Protein AF-A0AAE0X7D0-F1 (afdb_monomer_lite)

InterPro domains:
  IPR001214 SET domain [PF00856] (54-148)
  IPR001214 SET domain [SM00317] (30-154)
  IPR046341 SET domain superfamily [G3DSA:2.170.270.10] (4-173)
  IPR046341 SET domain superfamily [SSF82199] (11-158)

Sequence (177 aa):
MDPTKATGCDLCSEARSCACADEAFPKITPRIKRYEGKGLGLQAVAASPGQTAYRKGEWIGEMTGELVPLSTYKDNKWVVEFVRSDIEPPTAVCQLYCGQVGNCFRLLNHDCRPSALLVPLKVSSRWIMGIQAKQDIFDGSEITIRYGRDFFGETCRCQTCLRKRQAVCEQRPAGRK

Foldseek 3Di:
DDPPQPALFPVDRHRAADCCLVVQEDPDAFDWDQDPPQGIFTFQACPDAFAFSAAAFRWHHFWAADWAAPPPDDQDPQKDFQWDVVDVPTDRGTIGGPPPHTDPCSRAAADPPFQWEFDFTRHNNDTTTIIGGNHTHTGGGTHHYHSDPPNDDPDDPHPVRVVVVVVVVVPPPPDDD

Radius of gyration: 18.91 Å; chains: 1; bounding box: 43×36×73 Å

pLDDT: mean 87.45, std 13.19, range [34.34, 98.38]

Secondary structure (DSSP, 8-state):
--TT---S-SSSS-SS--SHHHHSS-SSPPEEEEETTTEEEEE---SSTTSEEE-TT-EEEEE--EEE-TTS-SS-TTEEEEEETTSSS-EEEEEEE-SSS--GGGGPEE-SS-SEEEEEEEETTEEEEEEEESS-EETTPEEEE---STTSSS---SHHHHHHHHHHHHHS-----

Structure (mmCIF, N/CA/C/O backbone):
data_AF-A0AAE0X7D0-F1
#
_entry.id   AF-A0AAE0X7D0-F1
#
loop_
_atom_site.group_PDB
_atom_site.id
_atom_site.type_symbol
_atom_site.label_atom_id
_atom_site.label_alt_id
_atom_site.label_comp_id
_atom_site.label_asym_id
_atom_site.label_entity_id
_atom_site.label_seq_id
_atom_site.pdbx_PDB_ins_code
_atom_site.Cartn_x
_atom_site.Cartn_y
_atom_site.Cartn_z
_atom_site.occupancy
_atom_site.B_iso_or_equiv
_atom_site.auth_seq_id
_atom_site.auth_comp_id
_atom_site.auth_asym_id
_atom_site.auth_atom_id
_atom_site.pdbx_PDB_model_num
ATOM 1 N N . MET A 1 1 ? 2.157 -23.912 -20.701 1.00 44.22 1 MET A N 1
ATOM 2 C CA . MET A 1 1 ? 2.408 -22.459 -20.790 1.00 44.22 1 MET A CA 1
ATOM 3 C C . MET A 1 1 ? 3.886 -22.290 -21.088 1.00 44.22 1 MET A C 1
ATOM 5 O O . MET A 1 1 ? 4.679 -22.933 -20.415 1.00 44.22 1 MET A O 1
ATOM 9 N N . ASP A 1 2 ? 4.235 -21.559 -22.144 1.00 34.34 2 ASP A N 1
ATOM 10 C CA . ASP A 1 2 ? 5.623 -21.352 -22.575 1.00 34.34 2 ASP A CA 1
ATOM 11 C C . ASP A 1 2 ? 6.329 -20.365 -21.619 1.00 34.34 2 ASP A C 1
ATOM 13 O O . ASP A 1 2 ? 5.860 -19.231 -21.490 1.00 34.34 2 ASP A O 1
ATOM 17 N N . PRO A 1 3 ? 7.412 -20.766 -20.930 1.00 45.38 3 PRO A N 1
ATOM 18 C CA . PRO A 1 3 ? 8.115 -19.934 -19.953 1.00 45.38 3 PRO A CA 1
ATOM 19 C C . PRO A 1 3 ? 8.924 -18.774 -20.567 1.00 45.38 3 PRO A C 1
ATOM 21 O O . PRO A 1 3 ? 9.544 -18.018 -19.825 1.00 45.38 3 PRO A O 1
ATOM 24 N N . THR A 1 4 ? 8.935 -18.603 -21.897 1.00 47.62 4 THR A N 1
ATOM 25 C CA . THR A 1 4 ? 9.779 -17.600 -22.581 1.00 47.62 4 THR A CA 1
ATOM 26 C C . THR A 1 4 ? 9.091 -16.282 -22.952 1.00 47.62 4 THR A C 1
ATOM 28 O O . THR A 1 4 ? 9.767 -15.344 -23.378 1.00 47.62 4 THR A O 1
ATOM 31 N N . LYS A 1 5 ? 7.777 -16.127 -22.746 1.00 49.41 5 LYS A N 1
ATOM 32 C CA . LYS A 1 5 ? 7.123 -14.817 -22.909 1.00 49.41 5 LYS A CA 1
ATOM 33 C C . LYS A 1 5 ? 7.122 -14.060 -21.588 1.00 49.41 5 LYS A C 1
ATOM 35 O O . LYS A 1 5 ? 6.183 -14.177 -20.809 1.00 49.41 5 LYS A O 1
ATOM 40 N N . ALA A 1 6 ? 8.153 -13.244 -21.363 1.00 59.69 6 ALA A N 1
ATOM 41 C CA . ALA A 1 6 ? 8.084 -12.178 -20.370 1.00 59.69 6 ALA A CA 1
ATOM 42 C C . ALA A 1 6 ? 6.889 -11.277 -20.725 1.00 59.69 6 ALA A C 1
ATOM 44 O O . ALA A 1 6 ? 6.933 -10.540 -21.712 1.00 59.69 6 ALA A O 1
ATOM 45 N N . THR A 1 7 ? 5.789 -11.391 -19.984 1.00 71.75 7 THR A N 1
ATOM 46 C CA . THR A 1 7 ? 4.618 -10.548 -20.208 1.00 71.75 7 THR A CA 1
ATOM 47 C C . THR A 1 7 ? 4.965 -9.118 -19.807 1.00 71.75 7 THR A C 1
ATOM 49 O O . THR A 1 7 ? 5.655 -8.865 -18.817 1.00 71.75 7 THR A O 1
ATOM 52 N N . GLY A 1 8 ? 4.512 -8.154 -20.608 1.00 84.50 8 GLY A N 1
ATOM 53 C CA . GLY A 1 8 ? 4.648 -6.737 -20.275 1.00 84.50 8 GLY A CA 1
ATOM 54 C C . GLY A 1 8 ? 3.712 -6.332 -19.136 1.00 84.50 8 GLY A C 1
ATOM 55 O O . GLY A 1 8 ? 3.818 -5.226 -18.616 1.00 84.50 8 GLY A O 1
ATOM 56 N N . CYS A 1 9 ? 2.787 -7.203 -18.738 1.00 90.38 9 CYS A N 1
ATOM 57 C CA . CYS A 1 9 ? 1.816 -6.945 -17.695 1.00 90.38 9 CYS A CA 1
ATOM 58 C C . CYS A 1 9 ? 1.511 -8.219 -16.896 1.00 90.38 9 CYS A C 1
ATOM 60 O O . CYS A 1 9 ? 1.346 -9.289 -17.474 1.00 90.38 9 CYS A O 1
ATOM 62 N N . ASP A 1 10 ? 1.385 -8.083 -15.580 1.00 90.62 10 ASP A N 1
ATOM 63 C CA . ASP A 1 10 ? 0.962 -9.144 -14.661 1.00 90.62 10 ASP A CA 1
ATOM 64 C C . ASP A 1 10 ? -0.572 -9.225 -14.541 1.00 90.62 10 ASP A C 1
ATOM 66 O O . ASP A 1 10 ? -1.107 -10.128 -13.903 1.00 90.62 10 ASP A O 1
ATOM 70 N N . LEU A 1 11 ? -1.295 -8.276 -15.149 1.00 89.62 11 LEU A N 1
ATOM 71 C CA . LEU A 1 11 ? -2.759 -8.163 -15.090 1.00 89.62 11 LEU A CA 1
ATOM 72 C C . LEU A 1 11 ? -3.455 -8.621 -16.378 1.00 89.62 11 LEU A C 1
ATOM 74 O O . LEU A 1 11 ? -4.667 -8.819 -16.383 1.00 89.62 11 LEU A O 1
ATOM 78 N N . CYS A 1 12 ? -2.712 -8.786 -17.473 1.00 88.50 12 CYS A N 1
ATOM 79 C CA . CYS A 1 12 ? -3.238 -9.251 -18.753 1.00 88.50 12 CYS A CA 1
ATOM 80 C C . CYS A 1 12 ? -2.155 -9.978 -19.561 1.00 88.50 12 CYS A C 1
ATOM 82 O O . CYS A 1 12 ? -0.988 -10.007 -19.183 1.00 88.50 12 CYS A O 1
ATOM 84 N N . SER A 1 13 ? -2.532 -10.562 -20.699 1.00 84.50 13 SER A N 1
ATOM 85 C CA . SER A 1 13 ? -1.598 -11.283 -21.576 1.00 84.50 13 SER A CA 1
ATOM 86 C C . SER A 1 13 ? -0.856 -10.385 -22.577 1.00 84.50 13 SER A C 1
ATOM 88 O O . SER A 1 13 ? -0.088 -10.897 -23.394 1.00 84.50 13 SER A O 1
ATOM 90 N N . GLU A 1 14 ? -1.066 -9.065 -22.534 1.00 78.44 14 GLU A N 1
ATOM 91 C CA . GLU A 1 14 ? -0.435 -8.126 -23.463 1.00 78.44 14 GLU A CA 1
ATOM 92 C C . GLU A 1 14 ? 1.064 -7.957 -23.188 1.00 78.44 14 GLU A C 1
ATOM 94 O O . GLU A 1 14 ? 1.525 -7.808 -22.053 1.00 78.44 14 GLU A O 1
ATOM 99 N N . ALA A 1 15 ? 1.854 -7.958 -24.261 1.00 68.00 15 ALA A N 1
ATOM 100 C CA . ALA A 1 15 ? 3.311 -8.001 -24.163 1.00 68.00 15 ALA A CA 1
ATOM 101 C C . ALA A 1 15 ? 3.982 -6.621 -24.047 1.00 68.00 15 ALA A C 1
ATOM 103 O O . ALA A 1 15 ? 5.152 -6.559 -23.681 1.00 68.00 15 ALA A O 1
ATOM 104 N N . ARG A 1 16 ? 3.296 -5.521 -24.395 1.00 72.44 16 ARG A N 1
ATOM 105 C CA . ARG A 1 16 ? 3.925 -4.187 -24.501 1.00 72.44 16 ARG A CA 1
ATOM 106 C C . ARG A 1 16 ? 3.149 -3.091 -23.780 1.00 72.44 16 ARG A C 1
ATOM 108 O O . ARG A 1 16 ? 3.612 -2.603 -22.752 1.00 72.44 16 ARG A O 1
ATOM 115 N N . SER A 1 17 ? 1.992 -2.713 -24.315 1.00 81.75 17 SER A N 1
ATOM 116 C CA . SER A 1 17 ? 1.173 -1.605 -23.820 1.00 81.75 17 SER A CA 1
ATOM 117 C C . SER A 1 17 ? -0.265 -2.057 -23.608 1.00 81.75 17 SER A C 1
ATOM 119 O O . SER A 1 17 ? -0.854 -2.667 -24.496 1.00 81.75 17 SER A O 1
ATOM 121 N N . CYS A 1 18 ? -0.828 -1.724 -22.454 1.00 87.88 18 CYS A N 1
ATOM 122 C CA . CYS A 1 18 ? -2.218 -1.987 -22.095 1.00 87.88 18 CYS A CA 1
ATOM 123 C C . CYS A 1 18 ? -2.765 -0.844 -21.228 1.00 87.88 18 CYS A C 1
ATOM 125 O O . CYS A 1 18 ? -1.989 -0.078 -20.649 1.00 87.88 18 CYS A O 1
ATOM 127 N N . ALA A 1 19 ? -4.092 -0.767 -21.110 1.00 87.50 19 ALA A N 1
ATOM 128 C CA . ALA A 1 19 ? -4.790 0.188 -20.247 1.00 87.50 19 ALA A CA 1
ATOM 129 C C . ALA A 1 19 ? -4.940 -0.305 -18.794 1.00 87.50 19 ALA A C 1
ATOM 131 O O . ALA A 1 19 ? -5.581 0.351 -17.980 1.00 87.50 19 ALA A O 1
ATOM 132 N N . CYS A 1 20 ? -4.330 -1.442 -18.424 1.00 88.06 20 CYS A N 1
ATOM 133 C CA . CYS A 1 20 ? -4.511 -2.033 -17.096 1.00 88.06 20 CYS A CA 1
ATOM 134 C C . CYS A 1 20 ? -4.087 -1.106 -15.947 1.00 88.06 20 CYS A C 1
ATOM 136 O O . CYS A 1 20 ? -4.625 -1.236 -14.856 1.00 88.06 20 CYS A O 1
ATOM 138 N N . ALA A 1 21 ? -3.161 -0.168 -16.171 1.00 81.69 21 ALA A N 1
ATOM 139 C CA . ALA A 1 21 ? -2.813 0.832 -15.160 1.00 81.69 21 ALA A CA 1
ATOM 140 C C . ALA A 1 21 ? -3.992 1.770 -14.834 1.00 81.69 21 ALA A C 1
ATOM 142 O O . ALA A 1 21 ? -4.153 2.161 -13.685 1.00 81.69 21 ALA A O 1
ATOM 143 N N . ASP A 1 22 ? -4.839 2.084 -15.814 1.00 82.31 22 ASP A N 1
ATOM 144 C CA . ASP A 1 22 ? -5.997 2.967 -15.638 1.00 82.31 22 ASP A CA 1
ATOM 145 C C . ASP A 1 22 ? -7.264 2.195 -15.235 1.00 82.31 22 ASP A C 1
ATOM 147 O O . ASP A 1 22 ? -8.155 2.741 -14.582 1.00 82.31 22 ASP A O 1
ATOM 151 N N . GLU A 1 23 ? -7.358 0.922 -15.628 1.00 85.31 23 GLU A N 1
ATOM 152 C CA . GLU A 1 23 ? -8.554 0.092 -15.440 1.00 85.31 23 GLU A CA 1
ATOM 153 C C . GLU A 1 23 ? -8.522 -0.765 -14.172 1.00 85.31 23 GLU A C 1
ATOM 155 O O . GLU A 1 23 ? -9.572 -1.040 -13.591 1.00 85.31 23 GLU A O 1
ATOM 160 N N . ALA A 1 24 ? -7.340 -1.215 -13.737 1.00 79.44 24 ALA A N 1
ATOM 161 C CA . ALA A 1 24 ? -7.237 -2.145 -12.615 1.00 79.44 24 ALA A CA 1
ATOM 162 C C . ALA A 1 24 ? -7.395 -1.463 -11.255 1.00 79.44 24 ALA A C 1
ATOM 164 O O . ALA A 1 24 ? -7.788 -2.118 -10.289 1.00 79.44 24 ALA A O 1
ATOM 165 N N . PHE A 1 25 ? -7.081 -0.169 -11.162 1.00 82.38 25 PHE A N 1
ATOM 166 C CA . PHE A 1 25 ? -7.156 0.568 -9.908 1.00 82.38 25 PHE A CA 1
ATOM 167 C C . PHE A 1 25 ? -8.505 1.287 -9.768 1.00 82.38 25 PHE A C 1
ATOM 169 O O . PHE A 1 25 ? -8.918 2.018 -10.670 1.00 82.38 25 PHE A O 1
ATOM 176 N N . PRO A 1 26 ? -9.206 1.120 -8.632 1.00 75.81 26 PRO A N 1
ATOM 177 C CA . PRO A 1 26 ? -10.469 1.793 -8.385 1.00 75.81 26 PRO A CA 1
ATOM 178 C C . PRO A 1 26 ? -10.332 3.312 -8.470 1.00 75.81 26 PRO A C 1
ATOM 180 O O . PRO A 1 26 ? -9.414 3.911 -7.913 1.00 75.81 26 PRO A O 1
ATOM 183 N N . LYS A 1 27 ? -11.319 3.957 -9.100 1.00 72.00 27 LYS A N 1
ATOM 184 C CA . LYS A 1 27 ? -11.426 5.427 -9.122 1.00 72.00 27 LYS A CA 1
ATOM 185 C C . LYS A 1 27 ? -11.782 6.011 -7.751 1.00 72.00 27 LYS A C 1
ATOM 187 O O . LYS A 1 27 ? -11.533 7.188 -7.501 1.00 72.00 27 LYS A O 1
ATOM 192 N N . ILE A 1 28 ? -12.402 5.210 -6.879 1.00 72.56 28 ILE A N 1
ATOM 193 C CA . ILE A 1 28 ? -12.792 5.633 -5.533 1.00 72.56 28 ILE A CA 1
ATOM 194 C C . ILE A 1 28 ? -11.560 5.578 -4.636 1.00 72.56 28 ILE A C 1
ATOM 196 O O . ILE A 1 28 ? -11.021 4.510 -4.362 1.00 72.56 28 ILE A O 1
ATOM 200 N N . THR A 1 29 ? -11.129 6.745 -4.168 1.00 80.12 29 THR A N 1
ATOM 201 C CA . THR A 1 29 ? -9.951 6.876 -3.316 1.00 80.12 29 THR A CA 1
ATOM 202 C C . THR A 1 29 ? -10.314 6.747 -1.832 1.00 80.12 29 THR A C 1
ATOM 204 O O . THR A 1 29 ? -11.369 7.221 -1.396 1.00 80.12 29 THR A O 1
ATOM 207 N N . PRO A 1 30 ? -9.449 6.124 -1.010 1.00 93.88 30 PRO A N 1
ATOM 208 C CA . PRO A 1 30 ? -9.634 6.088 0.437 1.00 93.88 30 PRO A CA 1
ATOM 209 C C . PRO A 1 30 ? -9.697 7.488 1.058 1.00 93.88 30 PRO A C 1
ATOM 211 O O . PRO A 1 30 ? -9.023 8.422 0.619 1.00 93.88 30 PRO A O 1
ATOM 214 N N . ARG A 1 31 ? -10.444 7.620 2.156 1.00 95.88 31 ARG A N 1
ATOM 215 C CA . ARG A 1 31 ? -10.545 8.871 2.917 1.00 95.88 31 ARG A CA 1
ATOM 216 C C . ARG A 1 31 ? -9.429 8.965 3.953 1.00 95.88 31 ARG A C 1
ATOM 218 O O . ARG A 1 31 ? -9.227 8.042 4.739 1.00 95.88 31 ARG A O 1
ATOM 225 N N . ILE A 1 32 ? -8.754 10.109 4.024 1.00 97.31 32 ILE A N 1
ATOM 226 C CA . ILE A 1 32 ? -7.792 10.390 5.098 1.00 97.31 32 ILE A CA 1
ATOM 227 C C . ILE A 1 32 ? -8.558 10.659 6.399 1.00 97.31 32 ILE A C 1
ATOM 229 O O . ILE A 1 32 ? -9.437 11.519 6.445 1.00 97.31 32 ILE A O 1
ATOM 233 N N . LYS A 1 33 ? -8.220 9.934 7.468 1.00 97.19 33 LYS A N 1
ATOM 234 C CA . LYS A 1 33 ? -8.853 10.059 8.790 1.00 97.19 33 LYS A CA 1
ATOM 235 C C . LYS A 1 33 ? -7.809 9.982 9.899 1.00 97.19 33 LYS A C 1
ATOM 237 O O . LYS A 1 33 ? -6.771 9.349 9.738 1.00 97.19 33 LYS A O 1
ATOM 242 N N . ARG A 1 34 ? -8.081 10.609 11.046 1.00 97.00 34 ARG A N 1
ATOM 243 C CA . ARG A 1 34 ? -7.274 10.433 12.259 1.00 97.00 34 ARG A CA 1
ATOM 244 C C . ARG A 1 34 ? -7.717 9.179 13.020 1.00 97.00 34 ARG A C 1
ATOM 246 O O . ARG A 1 34 ? -8.898 9.037 13.328 1.00 97.00 34 ARG A O 1
ATOM 253 N N . TYR A 1 35 ? -6.761 8.321 13.354 1.00 94.00 35 TYR A N 1
ATOM 254 C CA . TYR A 1 35 ? -6.921 7.143 14.197 1.00 94.00 35 TYR A CA 1
ATOM 255 C C . TYR A 1 35 ? -6.178 7.348 15.517 1.00 94.00 35 TYR A C 1
ATOM 257 O O . TYR A 1 35 ? -5.029 7.805 15.551 1.00 94.00 35 TYR A O 1
ATOM 265 N N . GLU A 1 36 ? -6.850 7.024 16.616 1.00 88.69 36 GLU A N 1
ATOM 266 C CA . GLU A 1 36 ? -6.304 7.169 17.960 1.00 88.69 36 GLU A CA 1
ATOM 267 C C . GLU A 1 36 ? -5.007 6.360 18.117 1.00 88.69 36 GLU A C 1
ATOM 269 O O . GLU A 1 36 ? -4.908 5.212 17.685 1.00 88.69 36 GLU A O 1
ATOM 274 N N . GLY A 1 37 ? -3.968 6.991 18.670 1.00 86.00 37 GLY A N 1
ATOM 275 C CA . GLY A 1 37 ? -2.661 6.362 18.886 1.00 86.00 37 GLY A CA 1
ATOM 276 C C . GLY A 1 37 ? -1.819 6.087 17.628 1.00 86.00 37 GLY A C 1
ATOM 277 O O . GLY A 1 37 ? -0.666 5.680 17.781 1.00 86.00 37 GLY A O 1
ATOM 278 N N . LYS A 1 38 ? -2.348 6.327 16.416 1.00 89.50 38 LYS A N 1
ATOM 279 C CA . LYS A 1 38 ? -1.653 6.097 15.129 1.00 89.50 38 LYS A CA 1
ATOM 280 C C . LYS A 1 38 ? -1.432 7.366 14.301 1.00 89.50 38 LYS A C 1
ATOM 282 O O . LYS A 1 38 ? -0.529 7.409 13.475 1.00 89.50 38 LYS A O 1
ATOM 287 N N . GLY A 1 39 ? -2.215 8.419 14.541 1.00 93.00 39 GLY A N 1
ATOM 288 C CA . GLY A 1 39 ? -2.141 9.651 13.755 1.00 93.00 39 GLY A CA 1
ATOM 289 C C . GLY A 1 39 ? -3.060 9.588 12.539 1.00 93.00 39 GLY A C 1
ATOM 290 O O . GLY A 1 39 ? -4.213 9.191 12.674 1.00 93.00 39 GLY A O 1
ATOM 291 N N . LEU A 1 40 ? -2.599 10.040 11.374 1.00 96.62 40 LEU A N 1
ATOM 292 C CA . LEU A 1 40 ? -3.381 9.928 10.139 1.00 96.62 40 LEU A CA 1
ATOM 293 C C . LEU A 1 40 ? -3.344 8.489 9.609 1.00 96.62 40 LEU A C 1
ATOM 295 O O . LEU A 1 40 ? -2.370 7.773 9.808 1.00 96.62 40 LEU A O 1
ATOM 299 N N . GLY A 1 41 ? -4.420 8.081 8.949 1.00 97.00 41 GLY A N 1
ATOM 300 C CA . GLY A 1 41 ? -4.584 6.779 8.319 1.00 97.00 41 GLY A CA 1
ATOM 301 C C . GLY A 1 41 ? -5.542 6.859 7.136 1.00 97.00 41 GLY A C 1
ATOM 302 O O . GLY A 1 41 ? -6.156 7.904 6.894 1.00 97.00 41 GLY A O 1
ATOM 303 N N . LEU A 1 42 ? -5.708 5.744 6.429 1.00 97.81 42 LEU A N 1
ATOM 304 C CA . LEU A 1 42 ? -6.657 5.630 5.325 1.00 97.81 42 LEU A CA 1
ATOM 305 C C . LEU A 1 42 ? -7.870 4.798 5.726 1.00 97.81 42 LEU A C 1
ATOM 307 O O . LEU A 1 42 ? -7.751 3.683 6.226 1.00 97.81 42 LEU A O 1
ATOM 311 N N . GLN A 1 43 ? -9.050 5.363 5.511 1.00 97.56 43 GLN A N 1
ATOM 312 C CA . GLN A 1 43 ? -10.336 4.709 5.680 1.00 97.56 43 GLN A CA 1
ATOM 313 C C . GLN A 1 43 ? -10.857 4.249 4.314 1.00 97.56 43 GLN A C 1
ATOM 315 O O . GLN A 1 43 ? -10.892 5.038 3.369 1.00 97.56 43 GLN A O 1
ATOM 320 N N . ALA A 1 44 ? -11.272 2.989 4.217 1.00 96.94 44 ALA A N 1
ATOM 321 C CA . ALA A 1 44 ? -11.934 2.453 3.038 1.00 96.94 44 ALA A CA 1
ATOM 322 C C . ALA A 1 44 ? -13.294 3.131 2.822 1.00 96.94 44 ALA A C 1
ATOM 324 O O . ALA A 1 44 ? -14.017 3.389 3.786 1.00 96.94 44 ALA A O 1
ATOM 325 N N . VAL A 1 45 ? -13.615 3.416 1.561 1.00 95.44 45 VAL A N 1
ATOM 326 C CA . VAL A 1 45 ? -14.858 4.072 1.144 1.00 95.44 45 VAL A CA 1
ATOM 327 C C . VAL A 1 45 ? -15.503 3.195 0.084 1.00 95.44 45 VAL A C 1
ATOM 329 O O . VAL A 1 45 ? -14.900 2.964 -0.962 1.00 95.44 45 VAL A O 1
ATOM 332 N N . ALA A 1 46 ? -16.698 2.685 0.362 1.00 93.69 46 ALA A N 1
ATOM 333 C CA . ALA A 1 46 ? -17.478 1.951 -0.631 1.00 93.69 46 ALA A CA 1
ATOM 334 C C . ALA A 1 46 ? -18.316 2.903 -1.499 1.00 93.69 46 ALA A C 1
ATOM 336 O O . ALA A 1 46 ? -18.524 4.068 -1.159 1.00 93.69 46 ALA A O 1
ATOM 337 N N . ALA A 1 47 ? -18.853 2.388 -2.609 1.00 89.25 47 ALA A N 1
ATOM 338 C CA . ALA A 1 47 ? -19.791 3.133 -3.454 1.00 89.25 47 ALA A CA 1
ATOM 339 C C . ALA A 1 47 ? -21.097 3.495 -2.719 1.00 89.25 47 ALA A C 1
ATOM 341 O O . ALA A 1 47 ? -21.776 4.453 -3.080 1.00 89.25 47 ALA A O 1
ATOM 342 N N . SER A 1 48 ? -21.468 2.731 -1.689 1.00 89.12 48 SER A N 1
ATOM 343 C CA . SER A 1 48 ? -22.609 3.018 -0.820 1.00 89.12 48 SER A CA 1
ATOM 344 C C . SER A 1 48 ? -22.303 2.622 0.629 1.00 89.12 48 SER A C 1
ATOM 346 O O . SER A 1 48 ? -21.593 1.634 0.842 1.00 89.12 48 SER A O 1
ATOM 348 N N . PRO A 1 49 ? -22.837 3.354 1.628 1.00 88.00 49 PRO A N 1
ATOM 349 C CA . PRO A 1 49 ? -22.565 3.078 3.034 1.00 88.00 49 PRO A CA 1
ATOM 350 C C . PRO A 1 49 ? -22.865 1.632 3.437 1.00 88.00 49 PRO A C 1
ATOM 352 O O . PRO A 1 49 ? -23.892 1.069 3.058 1.00 88.00 49 PRO A O 1
ATOM 355 N N . GLY A 1 50 ? -21.970 1.040 4.229 1.00 86.25 50 GLY A N 1
ATOM 356 C CA . GLY A 1 50 ? -22.138 -0.315 4.769 1.00 86.25 50 GLY A CA 1
ATOM 357 C C . GLY A 1 50 ? -21.870 -1.458 3.782 1.00 86.25 50 GLY A C 1
ATOM 358 O O . GLY A 1 50 ? -21.963 -2.622 4.170 1.00 86.25 50 GLY A O 1
ATOM 359 N N . GLN A 1 51 ? -21.510 -1.161 2.530 1.00 93.62 51 GLN A N 1
ATOM 360 C CA . GLN A 1 51 ? -21.084 -2.177 1.568 1.00 93.62 51 GLN A CA 1
ATOM 361 C C . GLN A 1 51 ? -19.598 -2.535 1.715 1.00 93.62 51 GLN A C 1
ATOM 363 O O . GLN A 1 51 ? -18.823 -1.892 2.429 1.00 93.62 51 GLN A O 1
ATOM 368 N N . THR A 1 52 ? -19.183 -3.584 1.008 1.00 95.25 52 THR A N 1
ATOM 369 C CA . THR A 1 52 ? -17.769 -3.904 0.813 1.00 95.25 52 THR A CA 1
ATOM 370 C C . THR A 1 52 ? -17.129 -2.839 -0.076 1.00 95.25 52 THR A C 1
ATOM 372 O O . THR A 1 52 ? -17.572 -2.627 -1.201 1.00 95.25 52 THR A O 1
ATOM 375 N N . ALA A 1 53 ? -16.093 -2.174 0.433 1.00 95.69 53 ALA A N 1
ATOM 376 C CA . ALA A 1 53 ? -15.324 -1.191 -0.322 1.00 95.69 53 ALA A CA 1
ATOM 377 C C . ALA A 1 53 ? -14.336 -1.867 -1.281 1.00 95.69 53 ALA A C 1
ATOM 379 O O . ALA A 1 53 ? -14.209 -1.434 -2.419 1.00 95.69 53 ALA A O 1
ATOM 380 N N . TYR A 1 54 ? -13.682 -2.941 -0.822 1.00 95.56 54 TYR A N 1
ATOM 381 C CA . TYR A 1 54 ? -12.763 -3.756 -1.621 1.00 95.56 54 TYR A CA 1
ATOM 382 C C . TYR A 1 54 ? -12.953 -5.229 -1.271 1.00 95.56 54 TYR A C 1
ATOM 384 O O . TYR A 1 54 ? -12.925 -5.587 -0.090 1.00 95.56 54 TYR A O 1
ATOM 392 N N . ARG A 1 55 ? -13.144 -6.093 -2.264 1.00 95.88 55 ARG A N 1
ATOM 393 C CA . ARG A 1 55 ? -13.145 -7.548 -2.060 1.00 95.88 55 ARG A CA 1
ATOM 394 C C . ARG A 1 55 ? -11.725 -8.078 -1.969 1.00 95.88 55 ARG A C 1
ATOM 396 O O . ARG A 1 55 ? -10.787 -7.501 -2.513 1.00 95.88 55 ARG A O 1
ATOM 403 N N . LYS A 1 56 ? -11.560 -9.229 -1.324 1.00 97.44 56 LYS A N 1
ATOM 404 C CA . LYS A 1 56 ? -10.295 -9.965 -1.315 1.00 97.44 56 LYS A CA 1
ATOM 405 C C . LYS A 1 56 ? -9.751 -10.145 -2.741 1.00 97.44 56 LYS A C 1
ATOM 407 O O . LYS A 1 56 ? -10.432 -10.690 -3.602 1.00 97.44 56 LYS A O 1
ATOM 412 N N . GLY A 1 57 ? -8.495 -9.760 -2.947 1.00 95.19 57 GLY A N 1
ATOM 413 C CA . GLY A 1 57 ? -7.792 -9.848 -4.227 1.00 95.19 57 GLY A CA 1
ATOM 414 C C . GLY A 1 57 ? -7.976 -8.630 -5.135 1.00 95.19 57 GLY A C 1
ATOM 415 O O . GLY A 1 57 ? -7.191 -8.474 -6.068 1.00 95.19 57 GLY A O 1
ATOM 416 N N . GLU A 1 58 ? -8.943 -7.748 -4.859 1.00 94.19 58 GLU A N 1
ATOM 417 C CA . GLU A 1 58 ? -9.100 -6.506 -5.618 1.00 94.19 58 GLU A CA 1
ATOM 418 C C . GLU A 1 58 ? -7.928 -5.556 -5.344 1.00 94.19 58 GLU A C 1
ATOM 420 O O . GLU A 1 58 ? -7.388 -5.472 -4.231 1.00 94.19 58 GLU A O 1
ATOM 425 N N . TRP A 1 59 ? -7.525 -4.834 -6.384 1.00 94.75 59 TRP A N 1
ATOM 426 C CA . TRP A 1 59 ? -6.549 -3.764 -6.268 1.00 94.75 59 TRP A CA 1
ATOM 427 C C . TRP A 1 59 ? -7.206 -2.537 -5.641 1.00 94.75 59 TRP A C 1
ATOM 429 O O . TRP A 1 59 ? -8.345 -2.208 -5.941 1.00 94.75 59 TRP A O 1
ATOM 439 N N . ILE A 1 60 ? -6.483 -1.868 -4.750 1.00 95.56 60 ILE A N 1
ATOM 440 C CA . ILE A 1 60 ? -6.923 -0.659 -4.043 1.00 95.56 60 ILE A CA 1
ATOM 441 C C . ILE A 1 60 ? -6.334 0.583 -4.721 1.00 95.56 60 ILE A C 1
ATOM 443 O O . ILE A 1 60 ? -6.984 1.619 -4.806 1.00 95.56 60 ILE A O 1
ATOM 447 N N . GLY A 1 61 ? -5.092 0.483 -5.193 1.00 94.06 61 GLY A N 1
ATOM 448 C CA . GLY A 1 61 ? -4.376 1.568 -5.852 1.00 94.06 61 GLY A CA 1
ATOM 449 C C . GLY A 1 61 ? -2.884 1.279 -5.980 1.00 94.06 61 GLY A C 1
ATOM 450 O O . GLY A 1 61 ? -2.411 0.206 -5.603 1.00 94.06 61 GLY A O 1
ATOM 451 N N . GLU A 1 62 ? -2.149 2.262 -6.485 1.00 94.06 62 GLU A N 1
ATOM 452 C CA . GLU A 1 62 ? -0.689 2.259 -6.582 1.00 94.06 62 GLU A CA 1
ATOM 453 C C . GLU A 1 62 ? -0.094 3.151 -5.489 1.00 94.06 62 GLU A C 1
ATOM 455 O O . GLU A 1 62 ? -0.527 4.288 -5.312 1.00 94.06 62 GLU A O 1
ATOM 460 N N . MET A 1 63 ? 0.923 2.677 -4.773 1.00 94.81 63 MET A N 1
ATOM 461 C CA . MET A 1 63 ? 1.739 3.508 -3.891 1.00 94.81 63 MET A CA 1
ATOM 462 C C . MET A 1 63 ? 2.846 4.184 -4.704 1.00 94.81 63 MET A C 1
ATOM 464 O O . MET A 1 63 ? 3.679 3.503 -5.298 1.00 94.81 63 MET A O 1
ATOM 468 N N . THR A 1 64 ? 2.887 5.517 -4.695 1.00 95.12 64 THR A N 1
ATOM 469 C CA . THR A 1 64 ? 3.903 6.287 -5.426 1.00 95.12 64 THR A CA 1
ATOM 470 C C . THR A 1 64 ? 4.862 7.011 -4.489 1.00 95.12 64 THR A C 1
ATOM 472 O O . THR A 1 64 ? 4.520 7.359 -3.356 1.00 95.12 64 THR A O 1
ATOM 475 N N . GLY A 1 65 ? 6.066 7.259 -4.995 1.00 95.62 65 GLY A N 1
ATOM 476 C CA . GLY A 1 65 ? 7.163 7.910 -4.295 1.00 95.62 65 GLY A CA 1
ATOM 477 C C . GLY A 1 65 ? 8.387 8.015 -5.201 1.00 95.62 65 GLY A C 1
ATOM 478 O O . GLY A 1 65 ? 8.322 7.715 -6.393 1.00 95.62 65 GLY A O 1
ATOM 479 N N . GLU A 1 66 ? 9.503 8.439 -4.630 1.00 96.88 66 GLU A N 1
ATOM 480 C CA . GLU A 1 66 ? 10.786 8.507 -5.320 1.00 96.88 66 GLU A CA 1
ATOM 481 C C . GLU A 1 66 ? 11.481 7.139 -5.287 1.00 96.88 66 GLU A C 1
ATOM 483 O O . GLU A 1 66 ? 11.563 6.509 -4.232 1.00 96.88 66 GLU A O 1
ATOM 488 N N . LEU A 1 67 ? 11.987 6.674 -6.432 1.00 96.75 67 LEU A N 1
ATOM 489 C CA . LEU A 1 67 ? 12.845 5.491 -6.483 1.00 96.75 67 LEU A CA 1
ATOM 490 C C . LEU A 1 67 ? 14.288 5.913 -6.220 1.00 96.75 67 LEU A C 1
ATOM 492 O O . LEU A 1 67 ? 14.869 6.660 -7.004 1.00 96.75 67 LEU A O 1
ATOM 496 N N . VAL A 1 68 ? 14.870 5.401 -5.141 1.00 96.75 68 VAL A N 1
ATOM 497 C CA . VAL A 1 68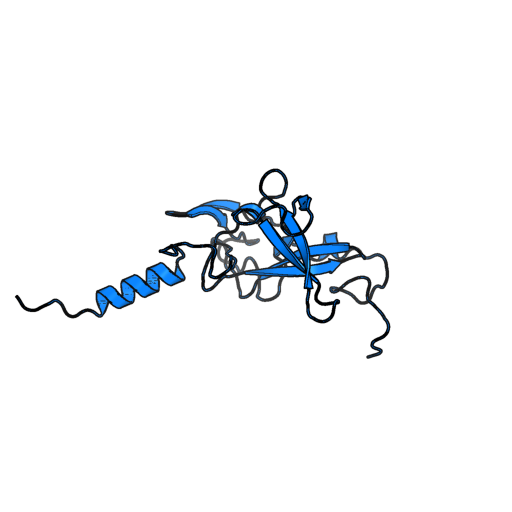 ? 16.259 5.668 -4.754 1.00 96.75 68 VAL A CA 1
ATOM 498 C C . VAL A 1 68 ? 17.055 4.361 -4.681 1.00 96.75 68 VAL A C 1
ATOM 500 O O . VAL A 1 68 ? 16.458 3.286 -4.534 1.00 96.75 68 VAL A O 1
ATOM 503 N N . PRO A 1 69 ? 18.395 4.401 -4.803 1.00 97.38 69 PRO A N 1
ATOM 504 C CA . PRO A 1 69 ? 19.223 3.215 -4.624 1.00 97.38 69 PRO A CA 1
ATOM 505 C C . PRO A 1 69 ? 18.969 2.511 -3.285 1.00 97.38 69 PRO A C 1
ATOM 507 O O . PRO A 1 69 ? 18.534 3.107 -2.298 1.00 97.38 69 PRO A O 1
ATOM 510 N N . LEU A 1 70 ? 19.274 1.216 -3.229 1.00 95.50 70 LEU A N 1
ATOM 511 C CA . LEU A 1 70 ? 19.269 0.496 -1.958 1.00 95.50 70 LEU A CA 1
ATOM 512 C C . LEU A 1 70 ? 20.219 1.172 -0.961 1.00 95.50 70 LEU A C 1
ATOM 514 O O . LEU A 1 70 ? 21.243 1.739 -1.338 1.00 95.50 70 LEU A O 1
ATOM 518 N N . SER A 1 71 ? 19.902 1.065 0.328 1.00 93.12 71 SER A N 1
ATOM 519 C CA . SER A 1 71 ? 20.682 1.655 1.427 1.00 93.12 71 SER A CA 1
ATOM 520 C C . SER A 1 71 ? 20.736 3.188 1.475 1.00 93.12 71 SER A C 1
ATOM 522 O O . SER A 1 71 ? 21.438 3.715 2.341 1.00 93.12 71 SER A O 1
ATOM 524 N N . THR A 1 72 ? 19.995 3.919 0.627 1.00 95.69 72 THR A N 1
ATOM 525 C CA . THR A 1 72 ? 19.849 5.381 0.769 1.00 95.69 72 THR A CA 1
ATOM 526 C C . THR A 1 72 ? 19.208 5.740 2.111 1.00 95.69 72 THR A C 1
ATOM 528 O O . THR A 1 72 ? 19.692 6.625 2.814 1.00 95.69 72 THR A O 1
ATOM 531 N N . TYR A 1 73 ? 18.164 5.010 2.510 1.00 91.06 73 TYR A N 1
ATOM 532 C CA . TYR A 1 73 ? 17.504 5.154 3.804 1.00 91.06 73 TYR A CA 1
ATOM 533 C C . TYR A 1 73 ? 17.575 3.841 4.587 1.00 91.06 73 TYR A C 1
ATOM 535 O O . TYR A 1 73 ? 16.998 2.844 4.162 1.00 91.06 73 TYR A O 1
ATOM 543 N N . LYS A 1 74 ? 18.273 3.826 5.730 1.00 82.06 74 LYS A N 1
ATOM 544 C CA . LYS A 1 74 ? 18.441 2.611 6.553 1.00 82.06 74 LYS A CA 1
ATOM 545 C C . LYS A 1 74 ? 17.337 2.441 7.603 1.00 82.06 74 LYS A C 1
ATOM 547 O O . LYS A 1 74 ? 16.750 1.375 7.682 1.00 82.06 74 LYS A O 1
ATOM 552 N N . ASP A 1 75 ? 16.979 3.520 8.302 1.00 77.25 75 ASP A N 1
ATOM 553 C CA . ASP A 1 75 ? 16.009 3.497 9.412 1.00 77.25 75 ASP A CA 1
ATOM 554 C C . ASP A 1 75 ? 14.879 4.523 9.210 1.00 77.25 75 ASP A C 1
ATOM 556 O O . ASP A 1 75 ? 14.506 5.281 10.110 1.00 77.25 75 ASP A O 1
ATOM 560 N N . ASN A 1 76 ? 14.357 4.624 7.984 1.00 84.12 76 ASN A N 1
ATOM 561 C CA . ASN A 1 76 ? 13.313 5.593 7.656 1.00 84.12 76 ASN A CA 1
ATOM 562 C C . ASN A 1 76 ? 11.926 4.939 7.648 1.00 84.12 76 ASN A C 1
ATOM 564 O O . ASN A 1 76 ? 11.686 3.941 6.986 1.00 84.12 76 ASN A O 1
ATOM 568 N N . LYS A 1 77 ? 10.958 5.550 8.331 1.00 83.44 77 LYS A N 1
ATOM 569 C CA . LYS A 1 77 ? 9.580 5.038 8.387 1.00 83.44 77 LYS A CA 1
ATOM 570 C C . LYS A 1 77 ? 8.770 5.194 7.091 1.00 83.44 77 LYS A C 1
ATOM 572 O O . LYS A 1 77 ? 7.620 4.770 7.048 1.00 83.44 77 LYS A O 1
ATOM 577 N N . TRP A 1 78 ? 9.326 5.856 6.080 1.00 89.69 78 TRP A N 1
ATOM 578 C CA . TRP A 1 78 ? 8.665 6.171 4.812 1.00 89.69 78 TRP A CA 1
ATOM 579 C C . TRP A 1 78 ? 9.265 5.427 3.617 1.00 89.69 78 TRP A C 1
ATOM 581 O O . TRP A 1 78 ? 8.993 5.814 2.480 1.00 89.69 78 TRP A O 1
ATOM 591 N N . VAL A 1 79 ? 10.107 4.419 3.857 1.00 92.75 79 VAL A N 1
ATOM 592 C CA . VAL A 1 79 ? 10.712 3.615 2.795 1.00 92.75 79 VAL A CA 1
ATOM 593 C C . VAL A 1 79 ? 10.118 2.213 2.757 1.00 92.75 79 VAL A C 1
ATOM 595 O O . VAL A 1 79 ? 9.858 1.603 3.792 1.00 92.75 79 VAL A O 1
ATOM 598 N N . VAL A 1 80 ? 9.913 1.711 1.544 1.00 93.19 80 VAL A N 1
ATOM 599 C CA . VAL A 1 80 ? 9.576 0.315 1.266 1.00 93.19 80 VAL A CA 1
ATOM 600 C C . VAL A 1 80 ? 10.609 -0.223 0.284 1.00 93.19 80 VAL A C 1
ATOM 602 O O . VAL A 1 80 ? 10.964 0.458 -0.677 1.00 93.19 80 VAL A O 1
ATOM 605 N N . GLU A 1 81 ? 11.105 -1.435 0.508 1.00 93.88 81 GLU A N 1
ATOM 606 C CA . GLU A 1 81 ? 11.978 -2.097 -0.461 1.00 93.88 81 GLU A CA 1
ATOM 607 C C . GLU A 1 81 ? 11.165 -2.615 -1.649 1.00 93.88 81 GLU A C 1
ATOM 609 O O . GLU A 1 81 ? 10.138 -3.279 -1.492 1.00 93.88 81 GLU A O 1
ATOM 614 N N . PHE A 1 82 ? 11.632 -2.312 -2.857 1.00 95.19 82 PHE A N 1
ATOM 615 C CA . PHE A 1 82 ? 11.008 -2.760 -4.091 1.00 95.19 82 PHE A CA 1
ATOM 616 C C . PHE A 1 82 ? 11.636 -4.092 -4.516 1.00 95.19 82 PHE A C 1
ATOM 618 O O . PHE A 1 82 ? 12.715 -4.125 -5.111 1.00 95.19 82 PHE A O 1
ATOM 625 N N . VAL A 1 83 ? 10.971 -5.199 -4.183 1.00 94.69 83 VAL A N 1
ATOM 626 C CA . VAL A 1 83 ? 11.451 -6.561 -4.462 1.00 94.69 83 VAL A CA 1
ATOM 627 C C . VAL A 1 83 ? 10.896 -7.062 -5.789 1.00 94.69 83 VAL A C 1
ATOM 629 O O . VAL A 1 83 ? 9.685 -7.153 -5.967 1.00 94.69 83 VAL A O 1
ATOM 632 N N . ARG A 1 84 ? 11.777 -7.418 -6.722 1.00 93.38 84 ARG A N 1
ATOM 633 C CA . ARG A 1 84 ? 11.389 -8.008 -8.005 1.00 93.38 84 ARG A CA 1
ATOM 634 C C . ARG A 1 84 ? 11.359 -9.526 -7.906 1.00 93.38 84 ARG A C 1
ATOM 636 O O . ARG A 1 84 ? 12.370 -10.147 -7.592 1.00 93.38 84 ARG A O 1
ATOM 643 N N . SER A 1 85 ? 10.199 -10.105 -8.204 1.00 89.00 85 SER A N 1
ATOM 644 C CA . SER A 1 85 ? 9.977 -11.554 -8.226 1.00 89.00 85 SER A CA 1
ATOM 645 C C . SER A 1 85 ? 10.464 -12.234 -9.507 1.00 89.00 85 SER A C 1
ATOM 647 O O . SER A 1 85 ? 10.522 -13.454 -9.546 1.00 89.00 85 SER A O 1
ATOM 649 N N . ASP A 1 86 ? 10.796 -11.470 -10.553 1.00 88.81 86 ASP A N 1
ATOM 650 C CA . ASP A 1 86 ? 11.345 -11.993 -11.813 1.00 88.81 86 ASP A CA 1
ATOM 651 C C . ASP A 1 86 ? 12.881 -12.117 -11.808 1.00 88.81 86 ASP A C 1
ATOM 653 O O . ASP A 1 86 ? 13.479 -12.438 -12.833 1.00 88.81 86 ASP A O 1
ATOM 657 N N . ILE A 1 87 ? 13.518 -11.856 -10.665 1.00 92.31 87 ILE A N 1
ATOM 658 C CA . ILE A 1 87 ? 14.939 -12.104 -10.404 1.00 92.31 87 ILE A CA 1
ATOM 659 C C . ILE A 1 87 ? 15.002 -13.271 -9.419 1.00 92.31 87 ILE A C 1
ATOM 661 O O . ILE A 1 87 ? 14.270 -13.247 -8.435 1.00 92.31 87 ILE A O 1
ATOM 665 N N . GLU A 1 88 ? 15.845 -14.275 -9.675 1.00 93.19 88 GLU A N 1
ATOM 666 C CA . GLU A 1 88 ? 16.017 -15.434 -8.788 1.00 93.19 88 GLU A CA 1
ATOM 667 C C . GLU A 1 88 ? 17.368 -15.339 -8.045 1.00 93.19 88 GLU A C 1
ATOM 669 O O . GLU A 1 88 ? 18.411 -15.291 -8.707 1.00 93.19 88 GLU A O 1
ATOM 674 N N . PRO A 1 89 ? 17.380 -15.307 -6.696 1.00 93.19 89 PRO A N 1
ATOM 675 C CA . PRO A 1 89 ? 16.212 -15.256 -5.811 1.00 93.19 89 PRO A CA 1
ATOM 676 C C . PRO A 1 89 ? 15.498 -13.895 -5.876 1.00 93.19 89 PRO A C 1
ATOM 678 O O . PRO A 1 89 ? 16.136 -12.907 -6.258 1.00 93.19 89 PRO A O 1
ATOM 681 N N . PRO A 1 90 ? 14.212 -13.800 -5.468 1.00 93.38 90 PRO A N 1
ATOM 682 C CA . PRO A 1 90 ? 13.501 -12.527 -5.389 1.00 93.38 90 PRO A CA 1
ATOM 683 C C . PRO A 1 90 ? 14.333 -11.472 -4.663 1.00 93.38 90 PRO A C 1
ATOM 685 O O . PRO A 1 90 ? 14.702 -11.641 -3.501 1.00 93.38 90 PRO A O 1
ATOM 688 N N . THR A 1 91 ? 14.662 -10.396 -5.375 1.00 94.81 91 THR A N 1
ATOM 689 C CA . THR A 1 91 ? 15.718 -9.463 -4.968 1.00 94.81 91 THR A CA 1
ATOM 690 C C . THR A 1 91 ? 15.170 -8.045 -4.859 1.00 94.81 91 THR A C 1
ATOM 692 O O . THR A 1 91 ? 14.496 -7.553 -5.768 1.00 94.81 91 THR A O 1
ATOM 695 N N . ALA A 1 92 ? 15.465 -7.369 -3.745 1.00 95.38 92 ALA A N 1
ATOM 696 C CA . ALA A 1 92 ? 15.265 -5.928 -3.624 1.00 95.38 92 ALA A CA 1
ATOM 697 C C . ALA A 1 92 ? 16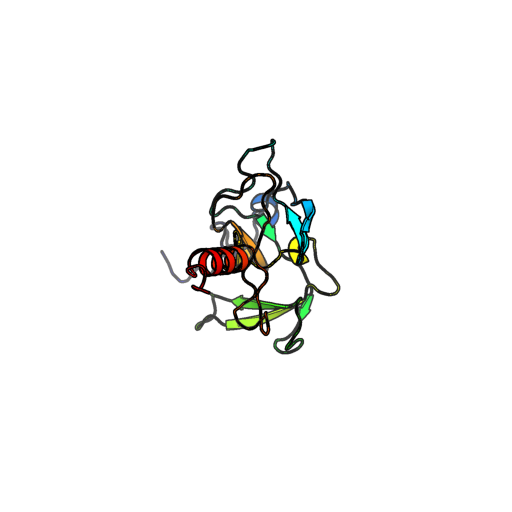.174 -5.212 -4.631 1.00 95.38 92 ALA A C 1
ATOM 699 O O . ALA A 1 92 ? 17.376 -5.457 -4.644 1.00 95.38 92 ALA A O 1
ATOM 700 N N . VAL A 1 93 ? 15.618 -4.346 -5.481 1.00 96.69 93 VAL A N 1
ATOM 701 C CA . VAL A 1 93 ? 16.391 -3.637 -6.524 1.00 96.69 93 VAL A CA 1
ATOM 702 C C . VAL A 1 93 ? 16.526 -2.141 -6.264 1.00 96.69 93 VAL A C 1
ATOM 704 O O . VAL A 1 93 ? 17.466 -1.511 -6.744 1.00 96.69 93 VAL A O 1
ATOM 707 N N . CYS A 1 94 ? 15.602 -1.566 -5.500 1.00 96.94 94 CYS A N 1
ATOM 708 C CA . CYS A 1 94 ? 15.623 -0.170 -5.090 1.00 96.94 94 CYS A CA 1
ATOM 709 C C . CYS A 1 94 ? 14.737 0.043 -3.857 1.00 96.94 94 CYS A C 1
ATOM 711 O O . CYS A 1 94 ? 14.070 -0.872 -3.365 1.00 96.94 94 CYS A O 1
ATOM 713 N N . GLN A 1 95 ? 14.746 1.270 -3.357 1.00 96.31 95 GLN A N 1
ATOM 714 C CA . GLN A 1 95 ? 13.875 1.750 -2.298 1.00 96.31 95 GLN A CA 1
ATOM 715 C C . GLN A 1 95 ? 12.825 2.693 -2.890 1.00 96.31 95 GLN A C 1
ATOM 717 O O . GLN A 1 95 ? 13.159 3.588 -3.662 1.00 96.31 95 GLN A O 1
ATOM 722 N N . LEU A 1 96 ? 11.562 2.517 -2.504 1.00 96.25 96 LEU A N 1
ATOM 723 C CA . LEU A 1 96 ? 10.486 3.467 -2.769 1.00 96.25 96 LEU A CA 1
ATOM 724 C C . LEU A 1 96 ? 10.340 4.390 -1.556 1.00 96.25 96 LEU A C 1
ATOM 726 O O . LEU A 1 96 ? 9.818 3.984 -0.514 1.00 96.25 96 LEU A O 1
ATOM 730 N N . TYR A 1 97 ? 10.808 5.628 -1.681 1.00 96.38 97 TYR A N 1
ATOM 731 C CA . TYR A 1 97 ? 10.736 6.639 -0.634 1.00 96.38 97 TYR A CA 1
ATOM 732 C C . TYR A 1 97 ? 9.512 7.541 -0.812 1.00 96.38 97 TYR A C 1
ATOM 734 O O . TYR A 1 97 ? 9.409 8.318 -1.758 1.00 96.38 97 TYR A O 1
ATOM 742 N N . CYS A 1 98 ? 8.591 7.474 0.147 1.00 95.00 98 CYS A N 1
ATOM 743 C CA . CYS A 1 98 ? 7.323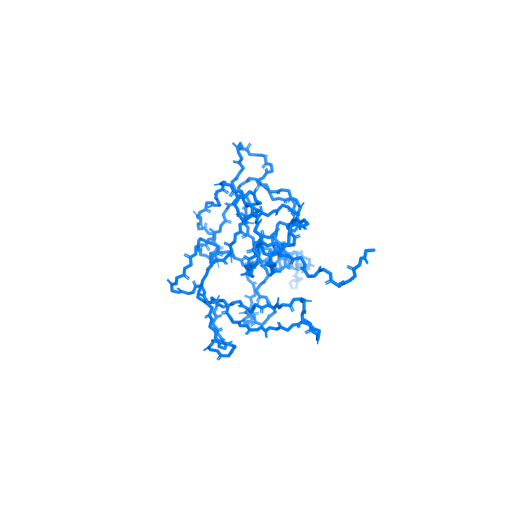 8.210 0.121 1.00 95.00 98 CYS A CA 1
ATOM 744 C C . CYS A 1 98 ? 7.325 9.425 1.071 1.00 95.00 98 CYS A C 1
ATOM 746 O O . CYS A 1 98 ? 6.269 9.956 1.428 1.00 95.00 98 CYS A O 1
ATOM 748 N N . GLY A 1 99 ? 8.492 9.830 1.584 1.00 92.75 99 GLY A N 1
ATOM 749 C CA . GLY A 1 99 ? 8.585 10.829 2.650 1.00 92.75 99 GLY A CA 1
ATOM 750 C C . GLY A 1 99 ? 8.343 12.263 2.181 1.00 92.75 99 GLY A C 1
ATOM 751 O O . GLY A 1 99 ? 7.658 12.997 2.892 1.00 92.75 99 GLY A O 1
ATOM 752 N N . GLN A 1 100 ? 8.850 12.631 0.999 1.00 91.56 100 GLN A N 1
ATOM 753 C CA . GLN A 1 100 ? 8.754 13.987 0.431 1.00 91.56 100 GLN A CA 1
ATOM 754 C C . GLN A 1 100 ? 7.663 14.105 -0.635 1.00 91.56 100 GLN A C 1
ATOM 756 O O . GLN A 1 100 ? 6.829 15.004 -0.579 1.00 91.56 100 GLN A O 1
ATOM 761 N N . VAL A 1 101 ? 7.649 13.168 -1.582 1.00 92.12 101 VAL A N 1
ATOM 762 C CA . VAL A 1 101 ? 6.702 13.116 -2.698 1.00 92.12 101 VAL A CA 1
ATOM 763 C C . VAL A 1 101 ? 6.026 11.750 -2.739 1.00 92.12 101 VAL A C 1
ATOM 765 O O . VAL A 1 101 ? 6.601 10.753 -2.306 1.00 92.12 101 VAL A O 1
ATOM 768 N N . GLY A 1 102 ? 4.784 11.713 -3.212 1.00 92.12 102 GLY A N 1
ATOM 769 C CA . GLY A 1 102 ? 3.976 10.500 -3.283 1.00 92.12 102 GLY A CA 1
ATOM 770 C C . GLY A 1 102 ? 2.486 10.817 -3.270 1.00 92.12 102 GLY A C 1
ATOM 771 O O . GLY A 1 102 ? 2.076 11.958 -3.491 1.00 92.12 102 GLY A O 1
ATOM 772 N N . ASN A 1 103 ? 1.671 9.811 -2.975 1.00 94.12 103 ASN A N 1
ATOM 773 C CA . ASN A 1 103 ? 0.219 9.948 -2.874 1.00 94.12 103 ASN A CA 1
ATOM 774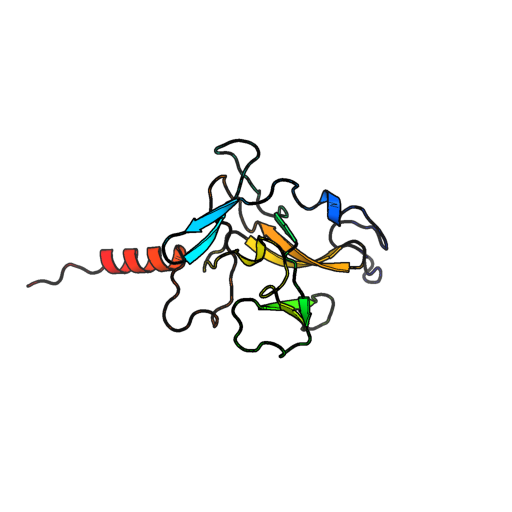 C C . ASN A 1 103 ? -0.299 9.581 -1.471 1.00 94.12 103 ASN A C 1
ATOM 776 O O . ASN A 1 103 ? 0.473 9.391 -0.528 1.00 94.12 103 ASN A O 1
ATOM 780 N N . CYS A 1 104 ? -1.624 9.517 -1.298 1.00 94.94 104 CYS A N 1
ATOM 781 C CA . CYS A 1 104 ? -2.245 9.302 0.012 1.00 94.94 104 CYS A CA 1
ATOM 782 C C . CYS A 1 104 ? -1.871 7.959 0.659 1.00 94.94 104 CYS A C 1
ATOM 784 O O . CYS A 1 104 ? -1.904 7.860 1.887 1.00 94.94 104 CYS A O 1
ATOM 786 N N . PHE A 1 105 ? -1.454 6.956 -0.122 1.00 95.62 105 PHE A N 1
ATOM 787 C CA . PHE A 1 105 ? -1.104 5.627 0.382 1.00 95.62 105 PHE A CA 1
ATOM 788 C C . PHE A 1 105 ? 0.125 5.610 1.287 1.00 95.62 105 PHE A C 1
ATOM 790 O O . PHE A 1 105 ? 0.265 4.692 2.092 1.00 95.62 105 PHE A O 1
ATOM 797 N N . ARG A 1 106 ? 0.934 6.679 1.293 1.00 94.62 106 ARG A N 1
ATOM 798 C CA . ARG A 1 106 ? 1.953 6.895 2.333 1.00 94.62 106 ARG A CA 1
ATOM 799 C C . ARG A 1 106 ? 1.376 6.883 3.756 1.00 94.62 106 ARG A C 1
ATOM 801 O O . ARG A 1 106 ? 2.111 6.645 4.699 1.00 94.62 106 ARG A O 1
ATOM 808 N N . LEU A 1 107 ? 0.076 7.144 3.927 1.00 95.69 107 LEU A N 1
ATOM 809 C CA . LEU A 1 107 ? -0.610 7.174 5.223 1.00 95.69 107 LEU A CA 1
ATOM 810 C C . LEU A 1 107 ? -1.174 5.808 5.658 1.00 95.69 107 LEU A C 1
ATOM 812 O O . LEU A 1 107 ? -1.877 5.745 6.662 1.00 95.69 107 LEU A O 1
ATOM 816 N N . LEU A 1 108 ? -0.932 4.720 4.921 1.00 95.94 108 LEU A N 1
ATOM 817 C CA . LEU A 1 108 ? -1.367 3.382 5.333 1.00 95.94 108 LEU A CA 1
ATOM 818 C C . LEU A 1 108 ? -0.704 2.984 6.647 1.00 95.94 108 LEU A C 1
ATOM 820 O O . LEU A 1 108 ? 0.505 2.818 6.684 1.00 95.94 108 LEU A O 1
ATOM 824 N N . ASN A 1 109 ? -1.492 2.769 7.699 1.00 95.56 109 ASN A N 1
ATOM 825 C CA . ASN A 1 109 ? -0.967 2.362 8.997 1.00 95.56 109 ASN A CA 1
ATOM 826 C C . ASN A 1 109 ? -0.604 0.877 9.050 1.00 95.56 109 ASN A C 1
ATOM 828 O O . ASN A 1 109 ? -1.066 0.045 8.266 1.00 95.56 109 ASN A O 1
ATOM 832 N N . HIS A 1 110 ? 0.168 0.524 10.073 1.00 94.31 110 HIS A N 1
ATOM 833 C CA . HIS A 1 110 ? 0.466 -0.863 10.379 1.00 94.31 110 HIS A CA 1
ATOM 834 C C . HIS A 1 110 ? -0.686 -1.608 11.066 1.00 94.31 110 HIS A C 1
ATOM 836 O O . HIS A 1 110 ? -1.252 -1.126 12.055 1.00 94.31 110 HIS A O 1
ATOM 842 N N . ASP A 1 111 ? -0.898 -2.862 10.663 1.00 95.00 111 ASP A N 1
ATOM 843 C CA . ASP A 1 111 ? -1.432 -3.899 11.548 1.00 95.00 111 ASP A CA 1
ATOM 844 C C . ASP A 1 111 ? -0.668 -5.226 11.406 1.00 95.00 111 ASP A C 1
ATOM 846 O O . ASP A 1 111 ? -0.220 -5.611 10.323 1.00 95.00 111 ASP A O 1
ATOM 850 N N . CYS A 1 112 ? -0.495 -5.957 12.514 1.00 93.19 112 CYS A N 1
ATOM 851 C CA . CYS A 1 112 ? 0.116 -7.288 12.495 1.00 93.19 112 CYS A CA 1
ATOM 852 C C . CYS A 1 112 ? -0.745 -8.311 11.734 1.00 93.19 112 CYS A C 1
ATOM 854 O O . CYS A 1 112 ? -0.205 -9.290 11.208 1.00 93.19 112 CYS A O 1
ATOM 856 N N . ARG A 1 113 ? -2.060 -8.085 11.635 1.00 94.81 113 ARG A N 1
ATOM 857 C CA . ARG A 1 113 ? -2.977 -8.764 10.710 1.00 94.81 113 ARG A CA 1
ATOM 858 C C . ARG A 1 113 ? -3.557 -7.718 9.750 1.00 94.81 113 ARG A C 1
ATOM 860 O O . ARG A 1 113 ? -4.675 -7.261 9.968 1.00 94.81 113 ARG A O 1
ATOM 867 N N . PRO A 1 114 ? -2.784 -7.318 8.727 1.00 97.31 114 PRO A N 1
ATOM 868 C CA . PRO A 1 114 ? -3.175 -6.230 7.845 1.00 97.31 114 PRO A CA 1
ATOM 869 C C . PRO A 1 114 ? -4.338 -6.628 6.937 1.00 97.31 114 PRO A C 1
ATOM 871 O O . PRO A 1 114 ? -4.491 -7.808 6.603 1.00 97.31 114 PRO A O 1
ATOM 874 N N . SER A 1 115 ? -5.102 -5.628 6.502 1.00 98.38 115 SER A N 1
ATOM 875 C CA . SER A 1 115 ? -6.182 -5.788 5.523 1.00 98.38 115 SER A CA 1
ATOM 876 C C . SER A 1 115 ? -5.694 -5.750 4.072 1.00 98.38 115 SER A C 1
ATOM 878 O O . SER A 1 115 ? -6.377 -6.285 3.202 1.00 98.38 115 SER A O 1
ATOM 880 N N . ALA A 1 116 ? -4.506 -5.197 3.810 1.00 98.31 116 ALA A N 1
ATOM 881 C CA . ALA A 1 116 ? -3.919 -5.079 2.478 1.00 98.31 116 ALA A CA 1
ATOM 882 C C . ALA A 1 116 ? -2.444 -5.522 2.425 1.00 98.31 116 ALA A C 1
ATOM 884 O O . ALA A 1 116 ? -1.771 -5.681 3.450 1.00 98.31 116 ALA A O 1
ATOM 885 N N . LEU A 1 117 ? -1.953 -5.736 1.205 1.00 97.19 117 LEU A N 1
ATOM 886 C CA . LEU A 1 117 ? -0.580 -6.108 0.866 1.00 97.19 117 LEU A CA 1
ATOM 887 C C . LEU A 1 117 ? 0.020 -5.073 -0.085 1.00 97.19 117 LEU A C 1
ATOM 889 O O . LEU A 1 117 ? -0.681 -4.580 -0.963 1.00 97.19 117 LEU A O 1
ATOM 893 N N . LEU A 1 118 ? 1.315 -4.799 0.071 1.00 96.06 118 LEU A N 1
ATOM 894 C CA . LEU A 1 118 ? 2.113 -4.140 -0.960 1.00 96.06 118 LEU A CA 1
ATOM 895 C C . LEU A 1 118 ? 2.664 -5.215 -1.895 1.00 96.06 118 LEU A C 1
ATOM 897 O O . LEU A 1 118 ? 3.247 -6.193 -1.424 1.00 96.06 118 LEU A O 1
ATOM 901 N N . VAL A 1 119 ? 2.436 -5.055 -3.194 1.00 95.44 119 VAL A N 1
ATOM 902 C CA . VAL A 1 119 ? 2.774 -6.043 -4.218 1.00 95.44 119 VAL A CA 1
ATOM 903 C C . VAL A 1 119 ? 3.493 -5.328 -5.360 1.00 95.44 119 VAL A C 1
ATOM 905 O O . VAL A 1 119 ? 2.858 -4.566 -6.087 1.00 95.44 119 VAL A O 1
ATOM 908 N N . PRO A 1 120 ? 4.803 -5.550 -5.538 1.00 95.19 120 PRO A N 1
ATOM 909 C CA . PRO A 1 120 ? 5.500 -5.174 -6.759 1.00 95.19 120 PRO A CA 1
ATOM 910 C C . PRO A 1 120 ? 4.930 -5.959 -7.939 1.00 95.19 120 PRO A C 1
ATOM 912 O O . PRO A 1 120 ? 4.856 -7.185 -7.881 1.00 95.19 120 PRO A O 1
ATOM 915 N N . LEU A 1 121 ? 4.537 -5.266 -9.002 1.00 93.00 121 LEU A N 1
ATOM 916 C CA . LEU A 1 121 ? 4.045 -5.897 -10.224 1.00 93.00 121 LEU A CA 1
ATOM 917 C C . LEU A 1 121 ? 4.440 -5.094 -11.460 1.00 93.00 121 LEU A C 1
ATOM 919 O O . LEU A 1 121 ? 4.663 -3.882 -11.394 1.00 93.00 121 LEU A O 1
ATOM 923 N N . LYS A 1 122 ? 4.514 -5.776 -12.597 1.00 92.38 122 LYS A N 1
ATOM 924 C CA . LYS A 1 122 ? 4.746 -5.184 -13.909 1.00 92.38 122 LYS A CA 1
ATOM 925 C C . LYS A 1 122 ? 3.398 -4.863 -14.553 1.00 92.38 122 LYS A C 1
ATOM 927 O O . LYS A 1 122 ? 2.562 -5.739 -14.736 1.00 92.38 122 LYS A O 1
ATOM 932 N N . VAL A 1 123 ? 3.161 -3.610 -14.920 1.00 91.19 123 VAL A N 1
ATOM 933 C CA . VAL A 1 123 ? 1.951 -3.165 -15.625 1.00 91.19 123 VAL A CA 1
ATOM 934 C C . VAL A 1 123 ? 2.363 -2.289 -16.793 1.00 91.19 123 VAL A C 1
ATOM 936 O O . VAL A 1 123 ? 3.056 -1.292 -16.609 1.00 91.19 123 VAL A O 1
ATOM 939 N N . SER A 1 124 ? 1.950 -2.660 -18.008 1.00 90.00 124 SER A N 1
ATOM 940 C CA . SER A 1 124 ? 2.276 -1.906 -19.230 1.00 90.00 124 SER A CA 1
ATOM 941 C C . SER A 1 124 ? 3.787 -1.616 -19.359 1.00 90.00 124 SER A C 1
ATOM 943 O O . SER A 1 124 ? 4.229 -0.489 -19.570 1.00 90.00 124 SER A O 1
ATOM 945 N N . SER A 1 125 ? 4.596 -2.657 -19.153 1.00 88.56 125 SER A N 1
ATOM 946 C CA . SER A 1 125 ? 6.066 -2.670 -19.161 1.00 88.56 125 SER A CA 1
ATOM 947 C C . SER A 1 125 ? 6.752 -1.842 -18.065 1.00 88.56 125 SER A C 1
ATOM 949 O O . SER A 1 125 ? 7.968 -1.658 -18.105 1.00 88.56 125 SER A O 1
ATOM 951 N N . ARG A 1 126 ? 6.010 -1.370 -17.055 1.00 90.31 126 ARG A N 1
ATOM 952 C CA . ARG A 1 126 ? 6.541 -0.601 -15.922 1.00 90.31 126 ARG A CA 1
ATOM 953 C C . ARG A 1 126 ? 6.341 -1.351 -14.616 1.00 90.31 126 ARG A C 1
ATOM 955 O O . ARG A 1 126 ? 5.269 -1.886 -14.366 1.00 90.31 126 ARG A O 1
ATOM 962 N N . TRP A 1 127 ? 7.363 -1.363 -13.772 1.00 93.81 127 TRP A N 1
ATOM 963 C CA . TRP A 1 127 ? 7.226 -1.846 -12.403 1.00 93.81 127 TRP A CA 1
ATOM 964 C C . TRP A 1 127 ? 6.548 -0.783 -11.542 1.00 93.81 127 TRP A C 1
ATOM 966 O O . TRP A 1 127 ? 6.971 0.373 -11.547 1.00 93.81 127 TRP A O 1
ATOM 976 N N . ILE A 1 128 ? 5.518 -1.188 -10.807 1.00 94.38 128 ILE A N 1
ATOM 977 C CA . ILE A 1 128 ? 4.772 -0.344 -9.871 1.00 94.38 128 ILE A CA 1
ATOM 978 C C . ILE A 1 128 ? 4.622 -1.051 -8.521 1.00 94.38 128 ILE A C 1
ATOM 980 O O . ILE A 1 128 ? 4.726 -2.277 -8.437 1.00 94.38 128 ILE A O 1
ATOM 984 N N . MET A 1 129 ? 4.360 -0.281 -7.464 1.00 96.12 129 MET A N 1
ATOM 985 C CA . MET A 1 129 ? 4.021 -0.818 -6.145 1.00 96.12 129 MET A CA 1
ATOM 986 C C . MET A 1 129 ? 2.499 -0.815 -5.978 1.00 96.12 129 MET A C 1
ATOM 988 O O . MET A 1 129 ? 1.909 0.184 -5.573 1.00 96.12 129 MET A O 1
ATOM 992 N N . GLY A 1 130 ? 1.849 -1.926 -6.312 1.00 95.62 130 GLY A N 1
ATOM 993 C CA . GLY A 1 130 ? 0.408 -2.084 -6.152 1.00 95.62 130 GLY A CA 1
ATOM 994 C C . GLY A 1 130 ? 0.008 -2.355 -4.705 1.00 95.62 130 GLY A C 1
ATOM 995 O O . GLY A 1 130 ? 0.782 -2.876 -3.901 1.00 95.62 130 GLY A O 1
ATOM 996 N N . ILE A 1 131 ? -1.238 -2.031 -4.377 1.00 96.56 131 ILE A N 1
ATOM 997 C CA . ILE A 1 131 ? -1.847 -2.311 -3.079 1.00 96.56 131 ILE A CA 1
ATOM 998 C C . ILE A 1 131 ? -3.030 -3.236 -3.316 1.00 96.56 131 ILE A C 1
ATOM 1000 O O . ILE A 1 131 ? -4.001 -2.838 -3.956 1.00 96.56 131 ILE A O 1
ATOM 1004 N N . GLN A 1 132 ? -2.964 -4.458 -2.797 1.00 96.75 132 GLN A N 1
ATOM 1005 C CA . GLN A 1 132 ? -4.009 -5.463 -2.985 1.00 96.75 132 GLN A CA 1
ATOM 1006 C C . GLN A 1 132 ? -4.732 -5.757 -1.673 1.00 96.75 132 GLN A C 1
ATOM 1008 O O . GLN A 1 132 ? -4.101 -5.926 -0.626 1.00 96.75 132 GLN A O 1
ATOM 1013 N N . ALA A 1 133 ? -6.056 -5.865 -1.719 1.00 97.69 133 ALA A N 1
ATOM 1014 C CA . ALA A 1 133 ? -6.855 -6.295 -0.583 1.00 97.69 133 ALA A CA 1
ATOM 1015 C C . ALA A 1 133 ? -6.555 -7.765 -0.240 1.00 97.69 133 ALA A C 1
ATOM 1017 O O . ALA A 1 133 ? -6.734 -8.676 -1.046 1.00 97.69 133 ALA A O 1
ATOM 1018 N N . LYS A 1 134 ? -6.116 -8.025 0.994 1.00 98.31 134 LYS A N 1
ATOM 1019 C CA . LYS A 1 134 ? -5.812 -9.379 1.491 1.00 98.31 134 LYS A CA 1
ATOM 1020 C C . LYS A 1 134 ? -7.073 -10.152 1.900 1.00 98.31 134 LYS A C 1
ATOM 1022 O O . LYS A 1 134 ? -7.078 -11.383 1.982 1.00 98.31 134 LYS A O 1
ATOM 1027 N N . GLN A 1 135 ? -8.123 -9.411 2.209 1.00 97.75 135 GLN A N 1
ATOM 1028 C CA . GLN A 1 135 ? -9.426 -9.856 2.683 1.00 97.75 135 GLN A CA 1
ATOM 1029 C C . GLN A 1 135 ? -10.468 -8.835 2.230 1.00 97.75 135 GLN A C 1
ATOM 1031 O O . GLN A 1 135 ? -10.094 -7.753 1.782 1.00 97.75 135 GLN A O 1
ATOM 1036 N N . ASP A 1 136 ? -11.748 -9.143 2.406 1.00 97.69 136 ASP A N 1
ATOM 1037 C CA . ASP A 1 136 ? -12.791 -8.139 2.221 1.00 97.69 136 ASP A CA 1
ATOM 1038 C C . ASP A 1 136 ? -12.585 -6.983 3.213 1.00 97.69 136 ASP A C 1
ATOM 1040 O O . ASP A 1 136 ? -12.315 -7.183 4.406 1.00 97.69 136 ASP A O 1
ATOM 1044 N N . ILE A 1 137 ? -12.684 -5.761 2.696 1.00 97.62 137 ILE A N 1
ATOM 1045 C CA . ILE A 1 137 ? -12.549 -4.513 3.437 1.00 97.62 137 ILE A CA 1
ATOM 1046 C C . ILE A 1 137 ? -13.878 -3.776 3.328 1.00 97.62 137 ILE A C 1
ATOM 1048 O O . ILE A 1 137 ? -14.279 -3.338 2.250 1.00 97.62 137 ILE A O 1
ATOM 1052 N N . PHE A 1 138 ? -14.567 -3.647 4.455 1.00 97.00 138 PHE A N 1
ATOM 1053 C CA . PHE A 1 138 ? -15.860 -2.977 4.527 1.00 97.00 138 PHE A CA 1
ATOM 1054 C C . PHE A 1 138 ? -15.706 -1.461 4.581 1.00 97.00 138 PHE A C 1
ATOM 1056 O O . PHE A 1 138 ? -14.704 -0.946 5.091 1.00 97.00 138 PHE A O 1
ATOM 1063 N N . ASP A 1 139 ? -16.730 -0.759 4.104 1.00 96.62 139 ASP A N 1
ATOM 1064 C CA . ASP A 1 139 ? -16.853 0.686 4.238 1.00 96.62 139 ASP A CA 1
ATOM 1065 C C . ASP A 1 139 ? -16.561 1.153 5.672 1.00 96.62 139 ASP A C 1
ATOM 1067 O O . ASP A 1 139 ? -16.952 0.523 6.658 1.00 96.62 139 ASP A O 1
ATOM 1071 N N . GLY A 1 140 ? -15.806 2.240 5.796 1.00 95.81 140 GLY A N 1
ATOM 1072 C CA . GLY A 1 140 ? -15.434 2.802 7.088 1.00 95.81 140 GLY A CA 1
ATOM 1073 C C . GLY A 1 140 ? -14.288 2.088 7.820 1.00 95.81 140 GLY A C 1
ATOM 1074 O O . GLY A 1 140 ? -13.807 2.626 8.825 1.00 95.81 140 GLY A O 1
ATOM 1075 N N . SER A 1 141 ? -13.806 0.941 7.331 1.00 96.38 141 SER A N 1
ATOM 1076 C CA . SER A 1 141 ? -12.675 0.212 7.929 1.00 96.38 141 SER A CA 1
ATOM 1077 C C . SER A 1 141 ? -11.332 0.900 7.662 1.00 96.38 141 SER A C 1
ATOM 1079 O O . SER A 1 141 ? -11.140 1.521 6.618 1.00 96.38 141 SER A O 1
ATOM 1081 N N . GLU A 1 142 ? -10.367 0.761 8.574 1.00 97.75 142 GLU A N 1
ATOM 1082 C CA . GLU A 1 142 ? -8.986 1.205 8.332 1.00 97.75 142 GLU A CA 1
ATOM 1083 C C . GLU A 1 142 ? -8.276 0.255 7.354 1.00 97.75 142 GLU A C 1
ATOM 1085 O O . GLU A 1 142 ? -8.261 -0.967 7.546 1.00 97.75 142 GLU A O 1
ATOM 1090 N N . ILE A 1 143 ? -7.649 0.813 6.318 1.00 98.00 143 ILE A N 1
ATOM 1091 C CA . ILE A 1 143 ? -6.768 0.065 5.420 1.00 98.00 143 ILE A CA 1
ATOM 1092 C C . ILE A 1 143 ? -5.377 0.034 6.052 1.00 98.00 143 ILE A C 1
ATOM 1094 O O . ILE A 1 143 ? -4.809 1.078 6.377 1.00 98.00 143 ILE A O 1
ATOM 1098 N N . THR A 1 144 ? -4.835 -1.167 6.247 1.00 97.94 144 THR A N 1
ATOM 1099 C CA . THR A 1 144 ? -3.560 -1.373 6.944 1.00 97.94 144 THR A CA 1
ATOM 1100 C C . THR A 1 144 ? -2.657 -2.338 6.195 1.00 97.94 144 THR A C 1
ATOM 1102 O O . THR A 1 144 ? -3.136 -3.260 5.534 1.00 97.94 144 THR A O 1
ATOM 1105 N N . ILE A 1 145 ? -1.347 -2.147 6.343 1.00 96.62 145 ILE A N 1
ATOM 1106 C CA . ILE A 1 145 ? -0.297 -3.008 5.784 1.00 96.62 145 ILE A CA 1
ATOM 1107 C C . ILE A 1 145 ? 0.624 -3.535 6.891 1.00 96.62 145 ILE A C 1
ATOM 1109 O O . ILE A 1 145 ? 0.541 -3.146 8.059 1.00 96.62 145 ILE A O 1
ATOM 1113 N N . ARG A 1 146 ? 1.524 -4.458 6.551 1.00 93.19 146 ARG A N 1
ATOM 1114 C CA . ARG A 1 146 ? 2.573 -4.911 7.471 1.00 93.19 146 ARG A CA 1
ATOM 1115 C C . ARG A 1 146 ? 3.861 -4.146 7.174 1.00 93.19 146 ARG A C 1
ATOM 1117 O O . ARG A 1 146 ? 4.383 -4.280 6.081 1.00 93.19 146 ARG A O 1
ATOM 1124 N N . TYR A 1 147 ? 4.389 -3.412 8.154 1.00 89.94 147 TYR A N 1
ATOM 1125 C 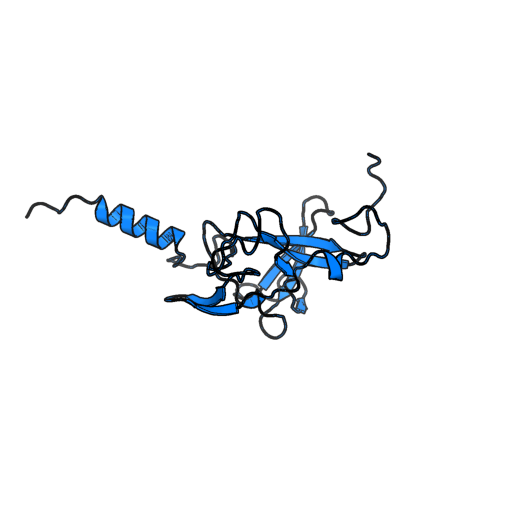CA . TYR A 1 147 ? 5.647 -2.668 8.002 1.00 89.94 147 TYR A CA 1
ATOM 1126 C C . TYR A 1 147 ? 6.909 -3.535 8.140 1.00 89.94 147 TYR A C 1
ATOM 1128 O O . TYR A 1 147 ? 7.989 -3.096 7.782 1.00 89.94 147 TYR A O 1
ATOM 1136 N N . GLY A 1 148 ? 6.784 -4.754 8.670 1.00 79.69 148 GLY A N 1
ATOM 1137 C CA . GLY A 1 148 ? 7.925 -5.592 9.058 1.00 79.69 148 GLY A CA 1
ATOM 1138 C C . GLY A 1 148 ? 8.020 -5.731 10.576 1.00 79.69 148 GLY A C 1
ATOM 1139 O O . GLY A 1 148 ? 7.336 -5.017 11.312 1.00 79.69 148 GLY A O 1
ATOM 1140 N N . ARG A 1 149 ? 8.791 -6.716 11.050 1.00 70.44 149 ARG A N 1
ATOM 1141 C CA . ARG A 1 149 ? 8.926 -6.983 12.494 1.00 70.44 149 ARG A CA 1
ATOM 1142 C C . ARG A 1 149 ? 9.782 -5.927 13.187 1.00 70.44 149 ARG A C 1
ATOM 1144 O O . ARG A 1 149 ? 9.465 -5.568 14.312 1.00 70.44 149 ARG A O 1
ATOM 1151 N N . ASP A 1 150 ? 10.762 -5.388 12.472 1.00 69.25 150 ASP A N 1
ATOM 1152 C CA . ASP A 1 150 ? 11.785 -4.495 13.025 1.00 69.25 150 ASP A CA 1
ATOM 1153 C C . ASP A 1 150 ? 11.363 -3.017 13.019 1.00 69.25 150 ASP A C 1
ATOM 1155 O O . ASP A 1 150 ? 12.070 -2.157 13.529 1.00 69.25 150 ASP A O 1
ATOM 1159 N N . PHE A 1 151 ? 10.183 -2.702 12.466 1.00 72.12 151 PHE A N 1
ATOM 1160 C CA . PHE A 1 151 ? 9.702 -1.321 12.382 1.00 72.12 151 PHE A CA 1
ATOM 1161 C C . PHE A 1 151 ? 9.365 -0.727 13.753 1.00 72.12 151 PHE A C 1
ATOM 1163 O O . PHE A 1 151 ? 9.590 0.453 14.018 1.00 72.12 151 PHE A O 1
ATOM 1170 N N . PHE A 1 152 ? 8.733 -1.521 14.616 1.00 68.38 152 PHE A N 1
ATOM 1171 C CA . PHE A 1 152 ? 8.409 -1.078 15.964 1.00 68.38 152 PHE A CA 1
ATOM 1172 C C . PHE A 1 152 ? 9.569 -1.485 16.855 1.00 68.38 152 PHE A C 1
ATOM 1174 O O . PHE A 1 152 ? 9.941 -2.650 16.829 1.00 68.38 152 PHE A O 1
ATOM 1181 N N . GLY A 1 153 ? 10.090 -0.547 17.653 1.00 70.12 153 GLY A N 1
ATOM 1182 C CA . GLY A 1 153 ? 11.000 -0.869 18.752 1.00 70.12 153 GLY A CA 1
ATOM 1183 C C . GLY A 1 153 ? 10.295 -1.763 19.777 1.00 70.12 153 GLY A C 1
ATOM 1184 O O . GLY A 1 153 ? 10.031 -2.935 19.543 1.00 70.12 153 GLY A O 1
ATOM 1185 N N . GLU A 1 154 ? 9.912 -1.222 20.929 1.00 65.25 154 GLU A N 1
ATOM 1186 C CA . GLU A 1 154 ? 9.470 -2.102 22.022 1.00 65.25 154 GLU A CA 1
ATOM 1187 C C . GLU A 1 154 ? 7.986 -2.495 21.973 1.00 65.25 154 GLU A C 1
ATOM 1189 O O . GLU A 1 154 ? 7.585 -3.498 22.561 1.00 65.25 154 GLU A O 1
ATOM 1194 N N . THR A 1 155 ? 7.103 -1.717 21.330 1.00 82.38 155 THR A N 1
ATOM 1195 C CA . THR A 1 155 ? 5.651 -1.949 21.460 1.00 82.38 155 THR A CA 1
ATOM 1196 C C . THR A 1 155 ? 4.845 -1.523 20.232 1.00 82.38 155 THR A C 1
ATOM 1198 O O . THR A 1 155 ? 4.553 -0.347 20.019 1.00 82.38 155 THR A O 1
ATOM 1201 N N . CYS A 1 156 ? 4.348 -2.510 19.479 1.00 87.75 156 CYS A N 1
ATOM 1202 C CA . CYS A 1 156 ? 3.346 -2.288 18.435 1.00 87.75 156 CYS A CA 1
ATOM 1203 C C . CYS A 1 156 ? 1.996 -1.843 19.038 1.00 87.75 156 CYS A C 1
ATOM 1205 O O . CYS A 1 156 ? 1.513 -2.434 20.013 1.00 87.75 156 CYS A O 1
ATOM 1207 N N . ARG A 1 157 ? 1.382 -0.807 18.449 1.00 87.19 157 ARG A N 1
ATOM 1208 C CA . ARG A 1 157 ? 0.084 -0.222 18.850 1.00 87.19 157 ARG A CA 1
ATOM 1209 C C . ARG A 1 157 ? -1.041 -0.517 17.849 1.00 87.19 157 ARG A C 1
ATOM 1211 O O . ARG A 1 157 ? -2.050 0.179 17.819 1.00 87.19 157 ARG A O 1
ATOM 1218 N N . CYS A 1 158 ? -0.869 -1.528 16.997 1.00 91.75 158 CYS A N 1
ATOM 1219 C CA . CYS A 1 158 ? -1.931 -1.940 16.085 1.00 91.75 158 CYS A CA 1
ATOM 1220 C C . CYS A 1 158 ? -3.100 -2.605 16.823 1.00 91.75 158 CYS A C 1
ATOM 1222 O O . CYS A 1 158 ? -2.945 -3.094 17.948 1.00 91.75 158 CYS A O 1
ATOM 1224 N N . GLN A 1 159 ? -4.256 -2.690 16.164 1.00 91.56 159 GLN A N 1
ATOM 1225 C CA . GLN A 1 159 ? -5.472 -3.195 16.794 1.00 91.56 159 GLN A CA 1
ATOM 1226 C C . GLN A 1 159 ? -5.333 -4.674 17.159 1.00 91.56 159 GLN A C 1
ATOM 1228 O O . GLN A 1 159 ? -5.798 -5.101 18.217 1.00 91.56 159 GLN A O 1
ATOM 1233 N N . THR A 1 160 ? -4.626 -5.456 16.336 1.00 92.31 160 THR A N 1
ATOM 1234 C CA . THR A 1 160 ? -4.318 -6.854 16.664 1.00 92.31 160 THR A CA 1
ATOM 1235 C C . THR A 1 160 ? -3.529 -6.989 17.968 1.00 92.31 160 THR A C 1
ATOM 1237 O O . THR A 1 160 ? -3.854 -7.851 18.785 1.00 92.31 160 THR A O 1
ATOM 1240 N N . CYS A 1 161 ? -2.498 -6.170 18.182 1.00 91.06 161 CYS A N 1
ATOM 1241 C CA . CYS A 1 161 ? -1.672 -6.241 19.389 1.00 91.06 161 CYS A CA 1
ATOM 1242 C C . CYS A 1 161 ? -2.413 -5.725 20.625 1.00 91.06 161 CYS A C 1
ATOM 1244 O O . CYS A 1 161 ? -2.306 -6.341 21.683 1.00 91.06 161 CYS A O 1
ATOM 1246 N N . LEU A 1 162 ? -3.190 -4.645 20.491 1.00 90.19 162 LEU A N 1
ATOM 1247 C CA . LEU A 1 162 ? -3.994 -4.104 21.590 1.00 90.19 162 LEU A CA 1
ATOM 1248 C C . LEU A 1 162 ? -5.010 -5.133 22.102 1.00 90.19 162 LEU A C 1
ATOM 1250 O O . LEU A 1 162 ? -5.030 -5.418 23.298 1.00 90.19 162 LEU A O 1
ATOM 1254 N N . ARG A 1 163 ? -5.752 -5.786 21.196 1.00 89.75 163 ARG A N 1
ATOM 1255 C CA . ARG A 1 163 ? -6.709 -6.846 21.562 1.00 89.75 163 ARG A CA 1
ATOM 1256 C C . ARG A 1 163 ? -6.041 -8.030 22.263 1.00 89.75 163 ARG A C 1
ATOM 1258 O O . ARG A 1 163 ? -6.571 -8.541 23.241 1.00 89.75 163 ARG A O 1
ATOM 1265 N N . LYS A 1 164 ? -4.862 -8.459 21.792 1.00 88.56 164 LYS A N 1
ATOM 1266 C CA . LYS A 1 164 ? -4.104 -9.546 22.437 1.00 88.56 164 LYS A CA 1
ATOM 1267 C C . LYS A 1 164 ? -3.696 -9.193 23.870 1.00 88.56 164 LYS A C 1
ATOM 1269 O O . LYS A 1 164 ? -3.780 -10.050 24.739 1.00 88.56 164 LYS A O 1
ATOM 1274 N N . ARG A 1 165 ? -3.270 -7.951 24.127 1.00 86.81 165 ARG A N 1
ATOM 1275 C CA . ARG A 1 165 ? -2.893 -7.504 25.481 1.00 86.81 165 ARG A CA 1
ATOM 1276 C C . ARG A 1 165 ? -4.096 -7.415 26.417 1.00 86.81 165 ARG A C 1
ATOM 1278 O O . ARG A 1 165 ? -3.983 -7.836 27.559 1.00 86.81 165 ARG A O 1
ATOM 1285 N N . GLN A 1 166 ? -5.233 -6.920 25.928 1.00 83.31 166 GLN A N 1
ATOM 1286 C CA . GLN A 1 166 ? -6.481 -6.874 26.701 1.00 83.31 166 GLN A CA 1
ATOM 1287 C C . GLN A 1 166 ? -6.929 -8.278 27.120 1.00 83.31 166 GLN A C 1
ATOM 1289 O O . GLN A 1 166 ? -7.123 -8.517 28.308 1.00 83.31 166 GLN A O 1
ATOM 1294 N N . ALA A 1 167 ? -6.945 -9.228 26.179 1.00 81.69 167 ALA A N 1
ATOM 1295 C CA . ALA A 1 167 ? -7.293 -10.618 26.469 1.00 81.69 167 ALA A CA 1
ATOM 1296 C C . ALA A 1 167 ? -6.373 -11.258 27.530 1.00 81.69 167 ALA A C 1
ATOM 1298 O O . ALA A 1 167 ? -6.841 -12.002 28.384 1.00 81.69 167 ALA A O 1
ATOM 1299 N N . VAL A 1 168 ? -5.069 -10.950 27.520 1.00 77.94 168 VAL A N 1
ATOM 1300 C CA . VAL A 1 168 ? -4.126 -11.429 28.551 1.00 77.94 168 VAL A CA 1
ATOM 1301 C C . VAL A 1 168 ? -4.410 -10.804 29.923 1.00 77.94 168 VAL A C 1
ATOM 1303 O O . VAL A 1 168 ? -4.335 -11.501 30.933 1.00 77.94 168 VAL A O 1
ATOM 1306 N N . CYS A 1 169 ? -4.740 -9.510 29.987 1.00 61.62 169 CYS A N 1
ATOM 1307 C CA . CYS A 1 169 ? -5.090 -8.845 31.246 1.00 61.62 169 CYS A CA 1
ATOM 1308 C C . CYS A 1 169 ? -6.394 -9.386 31.850 1.00 61.62 169 CYS A C 1
ATOM 1310 O O . CYS A 1 169 ? -6.460 -9.565 33.060 1.00 61.62 169 CYS A O 1
ATOM 1312 N N . GLU A 1 170 ? -7.396 -9.681 31.022 1.00 67.50 170 GLU A N 1
ATOM 1313 C CA . GLU A 1 170 ? -8.684 -10.249 31.449 1.00 67.50 170 GLU A CA 1
ATOM 1314 C C . GLU A 1 170 ? -8.558 -11.697 31.952 1.00 67.50 170 GLU A C 1
ATOM 1316 O O . GLU A 1 170 ? -9.333 -12.133 32.797 1.00 67.50 170 GLU A O 1
ATOM 1321 N N . GLN A 1 171 ? -7.562 -12.440 31.462 1.00 60.03 171 GLN A N 1
ATOM 1322 C CA . GLN A 1 171 ? -7.290 -13.824 31.866 1.00 60.03 171 GLN A CA 1
ATOM 1323 C C . GLN A 1 171 ? -6.405 -13.942 33.115 1.00 60.03 171 GLN A C 1
ATOM 1325 O O . GLN A 1 171 ? -6.254 -15.042 33.651 1.00 60.03 171 GLN A O 1
ATOM 1330 N N . ARG A 1 172 ? -5.808 -12.845 33.602 1.00 51.94 172 ARG A N 1
ATOM 1331 C CA . ARG A 1 172 ? -5.110 -12.858 34.892 1.00 51.94 172 ARG A CA 1
ATOM 1332 C C . ARG A 1 172 ? -6.160 -12.955 36.003 1.00 51.94 172 ARG A C 1
ATOM 1334 O O . ARG A 1 172 ? -6.961 -12.030 36.132 1.00 51.94 172 ARG A O 1
ATOM 1341 N N . PRO A 1 173 ? -6.171 -14.023 36.826 1.00 54.72 173 PRO A N 1
ATOM 1342 C CA . PRO A 1 173 ? -7.062 -14.061 37.975 1.00 54.72 173 PRO A CA 1
ATOM 1343 C C . PRO A 1 173 ? -6.749 -12.852 38.856 1.00 54.72 173 PRO A C 1
ATOM 1345 O O . PRO A 1 173 ? -5.577 -12.537 39.081 1.00 54.72 173 PRO A O 1
ATOM 1348 N N . ALA A 1 174 ? -7.790 -12.165 39.331 1.00 60.56 174 ALA A N 1
ATOM 1349 C CA . ALA A 1 174 ? -7.641 -11.131 40.343 1.00 60.56 174 ALA A CA 1
ATOM 1350 C C . ALA A 1 174 ? -6.858 -11.745 41.512 1.00 60.56 174 ALA A C 1
ATOM 1352 O O . ALA A 1 174 ? -7.331 -12.686 42.153 1.00 60.56 174 ALA A O 1
ATOM 1353 N N . GLY A 1 175 ? -5.622 -11.282 41.713 1.00 52.59 175 GLY A N 1
ATOM 1354 C CA . GLY A 1 175 ? -4.766 -11.774 42.781 1.00 52.59 175 GLY A CA 1
ATOM 1355 C C . GLY A 1 175 ? -5.519 -11.704 44.105 1.00 52.59 175 GLY A C 1
ATOM 1356 O O . GLY A 1 175 ? -6.089 -10.665 44.443 1.00 52.59 175 GLY A O 1
ATOM 1357 N N . ARG A 1 176 ? -5.557 -12.835 44.819 1.00 48.66 176 ARG A N 1
ATOM 1358 C CA . ARG A 1 176 ? -5.969 -12.885 46.224 1.00 48.66 176 ARG A CA 1
ATOM 1359 C C . ARG A 1 176 ? -5.138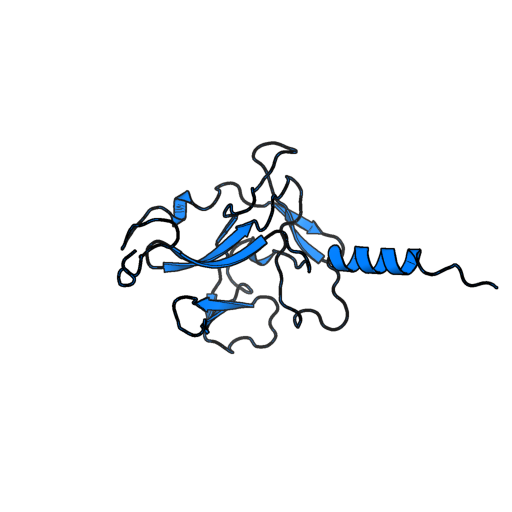 -11.861 47.006 1.00 48.66 176 ARG A C 1
ATOM 1361 O O . ARG A 1 176 ? -3.937 -11.755 46.767 1.00 48.66 176 ARG A O 1
ATOM 1368 N N . LYS A 1 177 ? -5.838 -11.120 47.869 1.00 42.34 177 LYS A N 1
ATOM 1369 C CA . LYS A 1 177 ? -5.288 -10.189 48.861 1.00 42.34 177 LYS A CA 1
ATOM 1370 C C . LYS A 1 177 ? -4.167 -10.820 49.677 1.00 42.34 177 LYS A C 1
ATOM 1372 O O . LYS A 1 177 ? -4.287 -12.034 49.959 1.00 42.34 177 LYS A O 1
#

Organism: NCBI:txid314037